Protein AF-A0A3E1DW59-F1 (afdb_monomer)

Radius of gyration: 25.27 Å; Cα contacts (8 Å, |Δi|>4): 98; chains: 1; bounding box: 42×55×70 Å

Mean predicted aligned error: 13.81 Å

Sequence (139 aa):
MSKSRFSFRLGGFSLVEVLTAVVLLGILSFIAMPNIVRMKSDSEVNLAVARAEAVNMAIASLVQAQGRTAAVTAWTNASNTTGRYALLKPYLAFAPNAFDDYMPGSYAIVLPTSIANLAKVDLYSPPGVTADNANRIVY

Solvent-accessible surface area (backbone atoms only — not comparable to full-atom values): 8508 Å² total; per-residue (Å²): 139,85,80,86,76,87,77,83,79,89,70,84,86,52,72,67,57,54,53,50,49,52,53,51,51,50,55,50,48,65,66,46,47,64,56,53,55,50,52,51,52,52,48,48,52,53,49,42,50,53,49,52,51,44,50,53,51,12,52,52,48,43,30,69,74,59,34,62,70,55,34,34,51,56,47,58,69,29,82,46,71,68,49,41,43,62,70,31,43,87,55,36,86,88,59,60,94,48,75,76,73,62,38,64,86,79,49,48,76,51,80,64,87,54,64,80,59,85,59,68,55,44,47,46,79,61,94,84,67,87,60,82,90,54,77,60,56,72,116

Secondary structure (DSSP, 8-state):
----------PPPPHHHHHHHHHHHHHHHHHHHHHHHHHHHHHHHHHHHHHHHHHHHHHHHHHHHH-HHHHHHHHHH--SHHHHHHHHGGGSTT--SSSGGGSSTT-EEE--S--SS-PPPEEEPPTTS--SS-S-B--

Structure (mmCIF, N/CA/C/O backbone):
data_AF-A0A3E1DW59-F1
#
_entry.id   AF-A0A3E1DW59-F1
#
loop_
_atom_site.group_PDB
_atom_site.id
_atom_site.type_symbol
_atom_site.label_atom_id
_atom_site.label_alt_id
_atom_site.label_comp_id
_atom_site.label_asym_id
_atom_site.label_entity_id
_atom_site.label_seq_id
_atom_site.pdbx_PDB_ins_code
_atom_site.Cartn_x
_atom_site.Cartn_y
_atom_site.Cartn_z
_atom_site.occupancy
_atom_site.B_iso_or_equiv
_atom_site.auth_seq_id
_atom_site.auth_comp_id
_atom_site.auth_asym_id
_atom_site.auth_atom_id
_atom_site.pdbx_PDB_model_num
ATOM 1 N N . MET A 1 1 ? 11.764 40.904 -32.431 1.00 50.81 1 MET A N 1
ATOM 2 C CA . MET A 1 1 ? 11.485 39.623 -31.744 1.00 50.81 1 MET A CA 1
ATOM 3 C C . MET A 1 1 ? 11.652 38.493 -32.761 1.00 50.81 1 MET A C 1
ATOM 5 O O . MET A 1 1 ? 10.735 38.226 -33.524 1.00 50.81 1 MET A O 1
ATOM 9 N N . SER A 1 2 ? 12.864 37.936 -32.877 1.00 54.97 2 SER A N 1
ATOM 10 C CA . SER A 1 2 ? 13.215 36.924 -33.889 1.00 54.97 2 SER A CA 1
ATOM 11 C C . SER A 1 2 ? 13.003 35.524 -33.311 1.00 54.97 2 SER A C 1
ATOM 13 O O . SER A 1 2 ? 13.606 35.183 -32.297 1.00 54.97 2 SER A O 1
ATOM 15 N N . LYS A 1 3 ? 12.110 34.735 -33.919 1.00 65.44 3 LYS A N 1
ATOM 16 C CA . LYS A 1 3 ? 11.869 33.332 -33.556 1.00 65.44 3 LYS A CA 1
ATOM 17 C C . LYS A 1 3 ? 12.835 32.464 -34.362 1.00 65.44 3 LYS A C 1
ATOM 19 O O . LYS A 1 3 ? 12.659 32.341 -35.574 1.00 65.44 3 LYS A O 1
ATOM 24 N N . SER A 1 4 ? 13.839 31.869 -33.714 1.00 62.41 4 SER A N 1
ATOM 25 C CA . SER A 1 4 ? 14.680 30.866 -34.372 1.00 62.41 4 SER A CA 1
ATOM 26 C C . SER A 1 4 ? 13.834 29.616 -34.637 1.00 62.41 4 SER A C 1
ATOM 28 O O . SER A 1 4 ? 13.247 29.019 -33.737 1.00 62.41 4 SER A O 1
ATOM 30 N N . ARG A 1 5 ? 13.694 29.260 -35.915 1.00 66.62 5 ARG A N 1
ATOM 31 C CA . ARG A 1 5 ? 13.023 28.031 -36.342 1.00 66.62 5 ARG A CA 1
ATOM 32 C C . ARG A 1 5 ? 14.084 26.944 -36.471 1.00 66.62 5 ARG A C 1
ATOM 34 O O . ARG A 1 5 ? 14.893 26.993 -37.393 1.00 66.62 5 ARG A O 1
ATOM 41 N N . PHE A 1 6 ? 14.087 25.985 -35.547 1.00 62.28 6 PHE A N 1
ATOM 42 C CA . PHE A 1 6 ? 14.873 24.758 -35.682 1.00 62.28 6 PHE A CA 1
ATOM 43 C C . PHE A 1 6 ? 14.302 23.955 -36.859 1.00 62.28 6 PHE A C 1
ATOM 45 O O . PHE A 1 6 ? 13.204 23.411 -36.778 1.00 62.28 6 PHE A O 1
ATOM 52 N N . SER A 1 7 ? 15.016 23.950 -37.983 1.00 68.88 7 SER A N 1
ATOM 53 C CA . SER A 1 7 ? 14.667 23.150 -39.157 1.00 68.88 7 SER A CA 1
ATOM 54 C C . SER A 1 7 ? 15.324 21.777 -39.022 1.00 68.88 7 SER A C 1
ATOM 56 O O . SER A 1 7 ? 16.538 21.655 -39.184 1.00 68.88 7 SER A O 1
ATOM 58 N N . PHE A 1 8 ? 14.539 20.749 -38.688 1.00 64.00 8 PHE A N 1
ATOM 59 C CA . PHE A 1 8 ? 14.983 19.357 -38.755 1.00 64.00 8 PHE A CA 1
ATOM 60 C C . PHE A 1 8 ? 15.017 18.929 -40.224 1.00 64.00 8 PHE A C 1
ATOM 62 O O . PHE A 1 8 ? 13.981 18.793 -40.872 1.00 64.00 8 PHE A O 1
ATOM 69 N N . ARG A 1 9 ? 16.220 18.742 -40.770 1.00 70.69 9 ARG A N 1
ATOM 70 C CA . ARG A 1 9 ? 16.403 18.142 -42.095 1.00 70.69 9 ARG A CA 1
ATOM 71 C C . ARG A 1 9 ? 16.107 16.642 -41.992 1.00 70.69 9 ARG A C 1
ATOM 73 O O . ARG A 1 9 ? 16.847 15.934 -41.319 1.00 70.69 9 ARG A O 1
ATOM 80 N N . LEU A 1 10 ? 15.048 16.162 -42.650 1.00 62.97 10 LEU A N 1
ATOM 81 C CA . LEU A 1 10 ? 14.780 14.727 -42.801 1.00 62.97 10 LEU A CA 1
ATOM 82 C C . LEU A 1 10 ? 15.686 14.150 -43.901 1.00 62.97 10 LEU A C 1
ATOM 84 O O . LEU A 1 10 ? 15.355 14.215 -45.083 1.00 62.97 10 LEU A O 1
ATOM 88 N N . GLY A 1 11 ? 16.845 13.624 -43.508 1.00 70.25 11 GLY A N 1
ATOM 89 C CA . GLY A 1 11 ? 17.633 12.685 -44.313 1.00 70.25 11 GLY A CA 1
ATOM 90 C C . GLY A 1 11 ? 17.265 11.244 -43.946 1.00 70.25 11 GLY A C 1
ATOM 91 O O . GLY A 1 11 ? 16.871 10.985 -42.812 1.00 70.25 11 GLY A O 1
ATOM 92 N N . GLY A 1 12 ? 17.349 10.311 -44.898 1.00 70.94 12 GLY A N 1
ATOM 93 C CA . GLY A 1 12 ? 17.145 8.885 -44.620 1.00 70.94 12 GLY A CA 1
ATOM 94 C C . GLY A 1 12 ? 18.222 8.333 -43.680 1.00 70.94 12 GLY A C 1
ATOM 95 O O . GLY A 1 12 ? 19.384 8.720 -43.784 1.00 70.94 12 GLY A O 1
ATOM 96 N N . PHE A 1 13 ? 17.835 7.434 -42.772 1.00 70.75 13 PHE A N 1
ATOM 97 C CA . PHE A 1 13 ? 18.748 6.810 -41.813 1.00 70.75 13 PHE A CA 1
ATOM 98 C C . PHE A 1 13 ? 19.764 5.908 -42.516 1.00 70.75 13 PHE A C 1
ATOM 100 O O . PHE A 1 13 ? 19.393 5.017 -43.285 1.00 70.75 13 PHE A O 1
ATOM 107 N N . SER A 1 14 ? 21.048 6.102 -42.217 1.00 85.19 14 SER A N 1
ATOM 108 C CA . SER A 1 14 ? 22.087 5.152 -42.617 1.00 85.19 14 SER A CA 1
ATOM 109 C C . SER A 1 14 ? 22.065 3.924 -41.702 1.00 85.19 14 SER A C 1
ATOM 111 O O . SER A 1 14 ? 21.831 4.037 -40.498 1.00 85.19 14 SER A O 1
ATOM 113 N N . LEU A 1 15 ? 22.366 2.739 -42.242 1.00 86.19 15 LEU A N 1
ATOM 114 C CA . LEU A 1 15 ? 22.426 1.490 -41.469 1.00 86.19 15 LEU A CA 1
ATOM 115 C C . LEU A 1 15 ? 23.396 1.599 -40.280 1.00 86.19 15 LEU A C 1
ATOM 117 O O . LEU A 1 15 ? 23.098 1.121 -39.187 1.00 86.19 15 LEU A O 1
ATOM 121 N N . VAL A 1 16 ? 24.531 2.280 -40.471 1.00 90.94 16 VAL A N 1
ATOM 122 C CA . VAL A 1 16 ? 25.538 2.491 -39.416 1.00 90.94 16 VAL A CA 1
ATOM 123 C C . VAL A 1 16 ? 25.034 3.394 -38.289 1.00 90.94 16 VAL A C 1
ATOM 125 O O . VAL A 1 16 ? 25.408 3.208 -37.134 1.00 90.94 16 VAL A O 1
ATOM 128 N N . GLU A 1 17 ? 24.158 4.346 -38.599 1.00 88.69 17 GLU A N 1
ATOM 129 C CA . GLU A 1 17 ? 23.588 5.273 -37.622 1.00 88.69 17 GLU A CA 1
ATOM 130 C C . GLU A 1 17 ? 22.613 4.544 -36.693 1.00 88.69 17 GLU A C 1
ATOM 132 O O . GLU A 1 17 ? 22.691 4.683 -35.473 1.00 88.69 17 GLU A O 1
ATOM 137 N N . VAL A 1 18 ? 21.779 3.664 -37.255 1.00 92.62 18 VAL A N 1
ATOM 138 C CA . VAL A 1 18 ? 20.885 2.797 -36.475 1.00 92.62 18 VAL A CA 1
ATOM 139 C C . VAL A 1 18 ? 21.682 1.782 -35.653 1.00 92.62 18 VAL A C 1
ATOM 141 O O . VAL A 1 18 ? 21.388 1.588 -34.475 1.00 92.62 18 VAL A O 1
ATOM 144 N N . LEU A 1 19 ? 22.724 1.173 -36.228 1.00 93.88 19 LEU A N 1
ATOM 145 C CA . LEU A 1 19 ? 23.573 0.218 -35.509 1.00 93.88 19 LEU A CA 1
ATOM 146 C C . LEU A 1 19 ? 24.298 0.884 -34.331 1.00 93.88 19 LEU A C 1
ATOM 148 O O . LEU A 1 19 ? 24.322 0.335 -33.231 1.00 93.88 19 LEU A O 1
ATOM 152 N N . THR A 1 20 ? 24.807 2.101 -34.528 1.00 94.69 20 THR A N 1
ATOM 153 C CA . THR A 1 20 ? 25.433 2.887 -33.455 1.00 94.69 20 THR A CA 1
ATOM 154 C C . THR A 1 20 ? 24.413 3.255 -32.377 1.00 94.69 20 THR A C 1
ATOM 156 O O . THR A 1 20 ? 24.696 3.099 -31.190 1.00 94.69 20 THR A O 1
ATOM 159 N N . ALA A 1 21 ? 23.204 3.677 -32.761 1.00 93.94 21 ALA A N 1
ATOM 160 C CA . ALA A 1 21 ? 22.144 4.006 -31.810 1.00 93.94 21 ALA A CA 1
ATOM 161 C C . ALA A 1 21 ? 21.725 2.795 -30.958 1.00 93.94 21 ALA A C 1
ATOM 163 O O . ALA A 1 21 ? 21.602 2.919 -29.741 1.00 93.94 21 ALA A O 1
ATOM 164 N N . VAL A 1 22 ? 21.565 1.613 -31.562 1.00 94.56 22 VAL A N 1
ATOM 165 C CA . VAL A 1 22 ? 21.213 0.379 -30.837 1.00 94.56 22 VAL A CA 1
ATOM 166 C C . VAL A 1 22 ? 22.327 -0.041 -29.875 1.00 94.56 22 VAL A C 1
ATOM 168 O O . VAL A 1 22 ? 22.034 -0.413 -28.739 1.00 94.56 22 VAL A O 1
ATOM 171 N N . VAL A 1 23 ? 23.597 0.074 -30.277 1.00 96.88 23 VAL A N 1
ATOM 172 C CA . VAL A 1 23 ? 24.740 -0.207 -29.390 1.00 96.88 23 VAL A CA 1
AT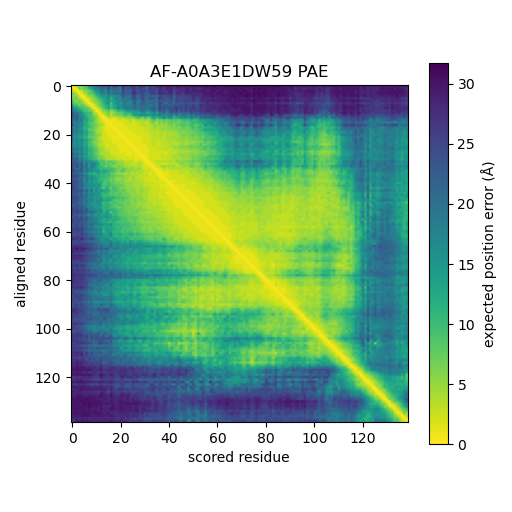OM 173 C C . VAL A 1 23 ? 24.760 0.749 -28.194 1.00 96.88 23 VAL A C 1
ATOM 175 O O . VAL A 1 23 ? 24.901 0.301 -27.055 1.00 96.88 23 VAL A O 1
ATOM 178 N N . LEU A 1 24 ? 24.559 2.051 -28.421 1.00 95.75 24 LEU A N 1
ATOM 179 C CA . LEU A 1 24 ? 24.514 3.038 -27.339 1.00 95.75 24 LEU A CA 1
ATOM 180 C C . LEU A 1 24 ? 23.325 2.802 -26.397 1.00 95.75 24 LEU A C 1
ATOM 182 O O . LEU A 1 24 ? 23.508 2.817 -25.181 1.00 95.75 24 LEU A O 1
ATOM 186 N N . LEU A 1 25 ? 22.131 2.521 -26.927 1.00 94.62 25 LEU A N 1
ATOM 187 C CA . LEU A 1 25 ? 20.961 2.178 -26.111 1.00 94.62 25 LEU A CA 1
ATOM 188 C C . LEU A 1 25 ? 21.183 0.892 -25.305 1.00 94.62 25 LEU A C 1
ATOM 190 O O . LEU A 1 25 ? 20.789 0.838 -24.141 1.00 94.62 25 LEU A O 1
ATOM 194 N N . GLY A 1 26 ? 21.861 -0.108 -25.874 1.00 94.62 26 GL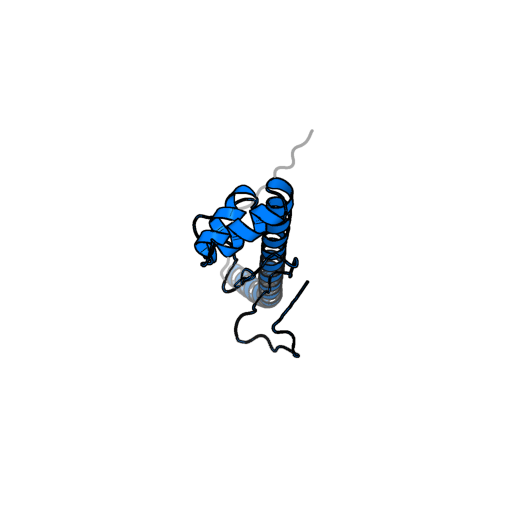Y A N 1
ATOM 195 C CA . GLY A 1 26 ? 22.232 -1.333 -25.166 1.00 94.62 26 GLY A CA 1
ATOM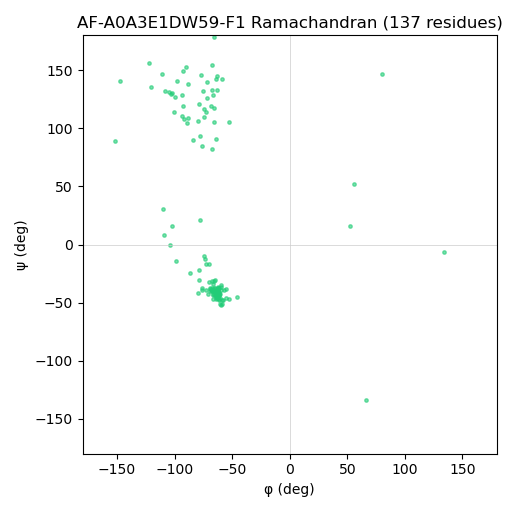 196 C C . GLY A 1 26 ? 23.102 -1.048 -23.940 1.00 94.62 26 GLY A C 1
ATOM 197 O O . GLY A 1 26 ? 22.752 -1.452 -22.830 1.00 94.62 26 GLY A O 1
ATOM 198 N N . ILE A 1 27 ? 24.175 -0.271 -24.112 1.00 95.69 27 ILE A N 1
ATOM 199 C CA . ILE A 1 27 ? 25.082 0.112 -23.017 1.00 95.69 27 ILE A CA 1
ATOM 200 C C . ILE A 1 27 ? 24.345 0.948 -21.960 1.00 95.69 27 ILE A C 1
ATOM 202 O O . ILE A 1 27 ? 24.448 0.667 -20.765 1.00 95.69 27 ILE A O 1
ATOM 206 N N . LEU A 1 28 ? 23.561 1.944 -22.385 1.00 94.81 28 LEU A N 1
ATOM 207 C CA . LEU A 1 28 ? 22.789 2.790 -21.472 1.00 94.81 28 LEU A CA 1
ATOM 208 C C . LEU A 1 28 ? 21.761 1.980 -20.674 1.00 94.81 28 LEU A C 1
ATOM 210 O O . L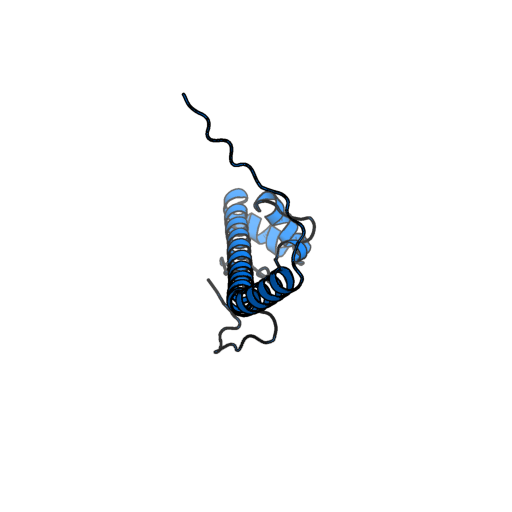EU A 1 28 ? 21.630 2.182 -19.467 1.00 94.81 28 LEU A O 1
ATOM 214 N N . SER A 1 29 ? 21.071 1.034 -21.317 1.00 92.88 29 SER A N 1
ATOM 215 C CA . SER A 1 29 ? 20.099 0.167 -20.644 1.00 92.88 29 SER A CA 1
ATOM 216 C C . SER A 1 29 ? 20.759 -0.702 -19.574 1.00 92.88 29 SER A C 1
ATOM 218 O O . SER A 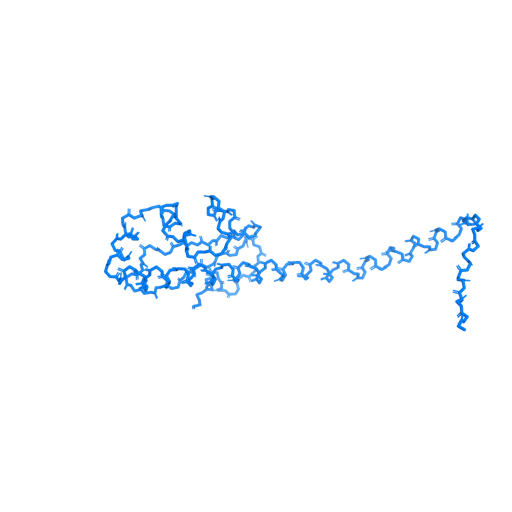1 29 ? 20.206 -0.844 -18.484 1.00 92.88 29 SER A O 1
ATOM 220 N N . PHE A 1 30 ? 21.968 -1.205 -19.835 1.00 92.50 30 PHE A N 1
ATOM 221 C CA . PHE A 1 30 ? 22.699 -2.049 -18.895 1.00 92.50 30 PHE A CA 1
ATOM 222 C C . PHE A 1 30 ? 23.133 -1.279 -17.642 1.00 92.50 30 PHE A C 1
ATOM 224 O O . PHE A 1 30 ? 23.064 -1.810 -16.537 1.00 92.50 30 PHE A O 1
ATOM 231 N N . ILE A 1 31 ? 23.525 -0.010 -17.791 1.00 93.44 31 ILE A N 1
ATOM 232 C CA . ILE A 1 31 ? 23.901 0.848 -16.657 1.00 93.44 31 ILE A CA 1
ATOM 233 C C . ILE A 1 31 ? 22.660 1.336 -15.890 1.00 93.44 31 ILE A C 1
ATOM 235 O O . ILE A 1 31 ? 22.684 1.431 -14.662 1.00 93.44 31 ILE A O 1
ATOM 239 N N . ALA A 1 32 ? 21.562 1.635 -16.587 1.00 91.25 32 ALA A N 1
ATOM 240 C CA . ALA A 1 32 ? 20.364 2.212 -15.978 1.00 91.25 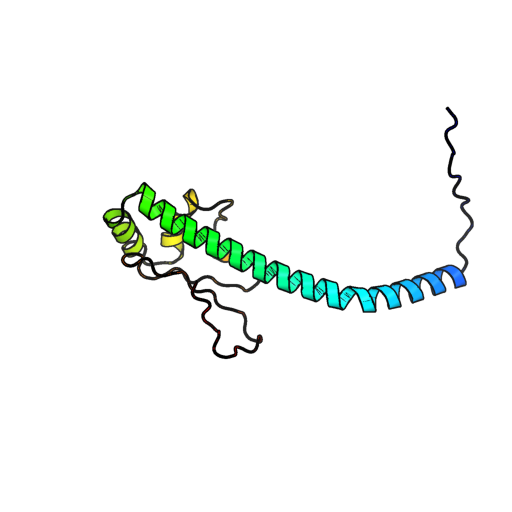32 ALA A CA 1
ATOM 241 C C . ALA A 1 32 ? 19.471 1.178 -15.269 1.00 91.25 32 ALA A C 1
ATOM 243 O O . ALA A 1 32 ? 18.971 1.442 -14.173 1.00 91.25 32 ALA A O 1
ATOM 244 N N . MET A 1 33 ? 19.279 -0.005 -15.863 1.00 91.56 33 MET A N 1
ATOM 245 C CA . MET A 1 33 ? 18.398 -1.053 -15.338 1.00 91.56 33 MET A CA 1
ATOM 246 C C . MET A 1 33 ? 18.672 -1.447 -13.873 1.00 91.56 33 MET A C 1
ATOM 248 O O . MET A 1 33 ? 17.704 -1.487 -13.111 1.00 91.56 33 MET A O 1
ATOM 252 N N . PRO A 1 34 ? 19.920 -1.686 -13.411 1.00 84.25 34 PRO A N 1
ATOM 253 C CA . PRO A 1 34 ? 20.157 -2.091 -12.023 1.00 84.25 34 PRO A CA 1
ATOM 254 C C . PRO A 1 34 ? 19.705 -1.031 -11.012 1.00 84.25 34 PRO A C 1
ATOM 256 O O . PRO A 1 34 ? 19.140 -1.370 -9.972 1.00 84.25 34 PRO A O 1
ATOM 259 N N . ASN A 1 35 ? 19.895 0.250 -11.327 1.00 85.94 35 ASN A N 1
ATOM 260 C CA . ASN A 1 35 ? 19.482 1.342 -10.448 1.00 85.94 35 ASN A CA 1
ATOM 261 C C . ASN A 1 35 ? 17.959 1.513 -10.437 1.00 85.94 35 ASN A C 1
ATOM 263 O O . ASN A 1 35 ? 17.377 1.719 -9.374 1.00 85.94 35 ASN A O 1
ATOM 267 N N . ILE A 1 36 ? 17.300 1.366 -11.590 1.00 86.06 36 ILE A N 1
ATOM 268 C CA . ILE A 1 36 ? 15.833 1.434 -11.691 1.00 86.06 36 ILE A CA 1
ATOM 269 C C . ILE A 1 36 ? 15.176 0.304 -10.890 1.00 86.06 36 ILE A C 1
ATOM 271 O O . ILE A 1 36 ? 14.205 0.545 -10.173 1.00 86.06 36 ILE A O 1
ATOM 275 N N . VAL A 1 37 ? 15.713 -0.917 -10.972 1.00 84.62 37 VAL A N 1
ATOM 276 C CA . VAL A 1 37 ? 15.183 -2.071 -10.228 1.00 84.62 37 VAL A CA 1
ATOM 277 C C . VAL A 1 37 ? 15.312 -1.860 -8.717 1.00 84.62 37 VAL A C 1
ATOM 279 O O . VAL A 1 37 ? 14.346 -2.094 -7.992 1.00 84.62 37 VAL A O 1
ATOM 282 N N . ARG A 1 38 ? 16.460 -1.353 -8.244 1.00 82.25 38 ARG A N 1
ATOM 283 C CA . ARG A 1 38 ? 16.655 -1.007 -6.824 1.00 82.25 38 ARG A CA 1
ATOM 284 C C . ARG A 1 38 ? 15.686 0.080 -6.369 1.00 82.25 38 ARG A C 1
ATOM 286 O O . ARG A 1 38 ? 14.978 -0.112 -5.392 1.00 82.25 38 ARG A O 1
ATOM 293 N N . MET A 1 39 ? 15.562 1.159 -7.138 1.00 84.31 39 MET A N 1
ATOM 294 C CA . MET A 1 39 ? 14.655 2.261 -6.817 1.00 84.31 39 MET A CA 1
ATOM 295 C C . MET A 1 39 ? 13.186 1.817 -6.762 1.00 84.31 39 MET A C 1
ATOM 297 O O . MET A 1 39 ? 12.438 2.287 -5.905 1.00 84.31 39 MET A O 1
ATOM 301 N N . LYS A 1 40 ? 12.762 0.896 -7.639 1.00 84.50 40 LYS A N 1
ATOM 302 C CA . LYS A 1 40 ? 11.421 0.294 -7.585 1.00 84.50 40 LYS A CA 1
ATOM 303 C C . LYS A 1 4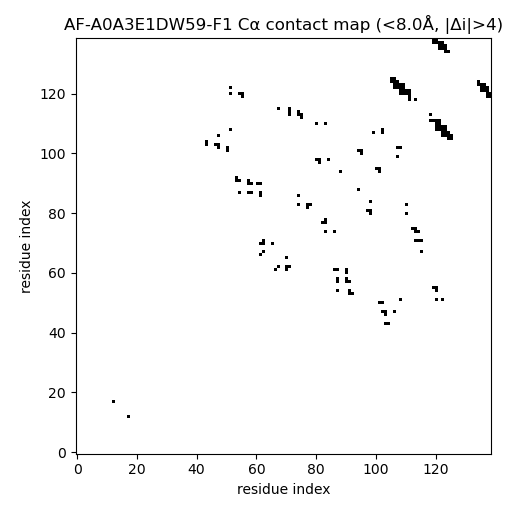0 ? 11.228 -0.516 -6.304 1.00 84.50 40 LYS A C 1
ATOM 305 O O . LYS A 1 40 ? 10.217 -0.328 -5.637 1.00 84.50 40 LYS A O 1
ATOM 310 N N . SER A 1 41 ? 12.195 -1.364 -5.953 1.00 82.69 41 SER A N 1
ATOM 311 C CA . SER A 1 41 ? 12.160 -2.150 -4.713 1.00 82.69 41 SER A CA 1
ATOM 312 C C . SER A 1 41 ? 12.076 -1.247 -3.479 1.00 82.69 41 SER A C 1
ATOM 314 O O . SER A 1 41 ? 11.210 -1.439 -2.631 1.00 82.69 41 SER A O 1
ATOM 316 N N . ASP A 1 42 ? 12.919 -0.217 -3.403 1.00 82.56 42 ASP A N 1
ATOM 317 C CA . ASP A 1 42 ? 12.933 0.722 -2.277 1.00 82.56 42 ASP A CA 1
ATOM 318 C C . ASP A 1 42 ? 11.624 1.522 -2.198 1.00 82.56 42 ASP A C 1
ATOM 320 O O . ASP A 1 42 ? 11.094 1.769 -1.116 1.00 82.56 42 ASP A O 1
ATOM 324 N N . SER A 1 43 ? 11.054 1.888 -3.349 1.00 84.38 43 SER A N 1
ATOM 325 C CA . SER A 1 43 ? 9.755 2.568 -3.413 1.00 84.38 43 SER A CA 1
ATOM 326 C C . SER A 1 43 ? 8.611 1.672 -2.938 1.00 84.38 43 SER A C 1
ATOM 328 O O . SER A 1 43 ? 7.719 2.155 -2.244 1.00 84.38 43 SER A O 1
ATOM 330 N N . GLU A 1 44 ? 8.627 0.381 -3.281 1.00 84.00 44 GLU A N 1
ATOM 331 C CA . GLU A 1 44 ? 7.632 -0.594 -2.815 1.00 84.00 44 GLU A CA 1
ATOM 332 C C . GLU A 1 44 ? 7.712 -0.798 -1.300 1.00 84.00 44 GLU A C 1
ATOM 334 O O . GLU A 1 44 ? 6.677 -0.764 -0.632 1.00 84.00 44 GLU A O 1
ATOM 339 N N . VAL A 1 45 ? 8.926 -0.909 -0.749 1.00 81.94 45 VAL A N 1
ATOM 340 C CA . VAL A 1 45 ? 9.154 -0.969 0.704 1.00 81.94 45 VAL A CA 1
ATOM 341 C C . VAL A 1 45 ? 8.617 0.291 1.383 1.00 81.94 45 VAL A C 1
ATOM 343 O O . VAL A 1 45 ? 7.813 0.198 2.310 1.00 81.94 45 VAL A O 1
ATOM 346 N N . ASN A 1 46 ? 9.007 1.473 0.903 1.00 81.75 46 ASN A N 1
ATOM 347 C CA . ASN A 1 46 ? 8.582 2.744 1.492 1.00 81.75 46 ASN A CA 1
ATOM 348 C C . ASN A 1 46 ? 7.062 2.942 1.407 1.00 81.75 46 ASN A C 1
ATOM 350 O O . ASN A 1 46 ? 6.446 3.451 2.344 1.00 81.75 46 ASN A O 1
ATOM 354 N N . LEU A 1 47 ? 6.435 2.506 0.312 1.00 82.00 47 LEU A N 1
ATOM 355 C CA . LEU A 1 47 ? 4.985 2.544 0.161 1.00 82.00 47 LEU A CA 1
ATOM 356 C C . LEU A 1 47 ? 4.295 1.585 1.139 1.00 82.00 47 LEU A C 1
ATOM 358 O O . LEU A 1 47 ? 3.312 1.977 1.765 1.00 82.00 47 LEU A O 1
ATOM 362 N N . ALA A 1 48 ? 4.804 0.361 1.304 1.00 80.00 48 ALA A N 1
ATOM 363 C CA . ALA A 1 48 ? 4.269 -0.595 2.273 1.00 80.00 48 ALA A CA 1
ATOM 364 C C . ALA A 1 48 ? 4.359 -0.048 3.710 1.00 80.00 48 ALA A C 1
ATOM 366 O O . ALA A 1 48 ? 3.380 -0.118 4.457 1.00 80.00 48 ALA A O 1
ATOM 367 N N . VAL A 1 49 ? 5.483 0.581 4.070 1.00 78.38 49 VAL A N 1
ATOM 368 C CA . VAL A 1 49 ? 5.664 1.251 5.369 1.00 78.38 49 VAL A CA 1
ATOM 369 C C . VAL A 1 49 ? 4.647 2.377 5.556 1.00 78.38 49 VAL A C 1
ATOM 371 O O . VAL A 1 49 ? 3.915 2.378 6.545 1.00 78.38 49 VAL A O 1
ATOM 374 N N . ALA A 1 50 ? 4.515 3.284 4.586 1.00 81.56 50 ALA A N 1
ATOM 375 C CA . ALA A 1 50 ? 3.560 4.390 4.670 1.00 81.56 50 ALA A CA 1
ATOM 376 C C . ALA A 1 50 ? 2.106 3.900 4.810 1.00 81.56 50 ALA A C 1
ATOM 378 O O . ALA A 1 50 ? 1.302 4.484 5.542 1.00 81.56 50 ALA A O 1
ATOM 379 N N . ARG A 1 51 ? 1.749 2.799 4.137 1.00 82.38 51 ARG A N 1
ATOM 380 C CA . ARG A 1 51 ? 0.419 2.188 4.259 1.00 82.38 51 ARG A CA 1
ATOM 381 C C . ARG A 1 51 ? 0.209 1.548 5.630 1.00 82.38 51 ARG A C 1
ATOM 383 O O . ARG A 1 51 ? -0.876 1.684 6.192 1.00 82.38 51 ARG A O 1
ATOM 390 N N . ALA A 1 52 ? 1.229 0.917 6.202 1.00 78.12 52 ALA A N 1
ATOM 391 C CA . ALA A 1 52 ? 1.174 0.398 7.566 1.00 78.12 52 ALA A CA 1
ATOM 392 C C . ALA A 1 52 ? 1.018 1.508 8.610 1.00 78.12 52 ALA A C 1
ATOM 394 O O . ALA A 1 52 ? 0.243 1.380 9.560 1.00 78.12 52 ALA A O 1
ATOM 395 N N . GLU A 1 53 ? 1.707 2.629 8.424 1.00 78.94 53 GLU A N 1
ATOM 396 C CA . GLU A 1 53 ? 1.543 3.814 9.263 1.00 78.94 53 GLU A CA 1
ATOM 397 C C . GLU A 1 53 ? 0.141 4.407 9.139 1.00 78.94 53 GLU A C 1
ATOM 399 O O . GLU A 1 53 ? -0.473 4.722 10.158 1.00 78.94 53 GLU A O 1
ATOM 404 N N . ALA A 1 54 ? -0.421 4.464 7.929 1.00 83.25 54 ALA A N 1
ATOM 405 C CA . ALA A 1 54 ? -1.806 4.882 7.729 1.00 83.25 54 ALA A CA 1
ATOM 406 C C . ALA A 1 54 ? -2.798 3.977 8.485 1.00 83.25 54 ALA A C 1
ATOM 408 O O . ALA A 1 54 ? -3.737 4.485 9.096 1.00 83.25 54 ALA A O 1
ATOM 409 N N . VAL A 1 55 ? -2.567 2.657 8.516 1.00 82.94 55 VAL A N 1
ATOM 410 C CA . VAL A 1 55 ? -3.363 1.711 9.325 1.00 82.94 55 VAL A CA 1
ATOM 411 C C . VAL A 1 55 ? -3.218 1.988 10.819 1.00 82.94 55 VAL A C 1
ATOM 413 O O . VAL A 1 55 ? -4.225 2.046 11.523 1.00 82.94 55 VAL A O 1
ATOM 416 N N . ASN A 1 56 ? -2.001 2.217 11.311 1.00 80.81 56 ASN A N 1
ATOM 417 C CA . ASN A 1 56 ? -1.778 2.563 12.718 1.00 80.81 56 ASN A CA 1
ATOM 418 C C . ASN A 1 56 ? -2.485 3.876 13.102 1.00 80.81 56 ASN A C 1
ATOM 420 O O . ASN A 1 56 ? -3.148 3.945 14.139 1.00 80.81 56 ASN A O 1
ATOM 424 N N . MET A 1 57 ? -2.410 4.896 12.245 1.00 83.25 57 MET A N 1
ATOM 425 C CA . MET A 1 57 ? -3.110 6.167 12.445 1.00 83.25 57 MET A CA 1
ATOM 426 C C . MET A 1 57 ? -4.632 6.003 12.392 1.00 83.25 57 MET A C 1
ATOM 428 O O . MET A 1 57 ? -5.338 6.620 13.188 1.00 83.25 57 MET A O 1
ATOM 432 N N . ALA A 1 58 ? -5.147 5.134 11.521 1.00 84.44 58 ALA A N 1
ATOM 433 C CA . ALA A 1 58 ? -6.569 4.808 11.465 1.00 84.44 58 ALA A CA 1
ATOM 434 C C . ALA A 1 58 ? -7.053 4.118 12.752 1.00 84.44 58 ALA A C 1
ATOM 436 O O . ALA A 1 58 ? -8.124 4.455 13.254 1.00 84.44 58 ALA A O 1
ATOM 437 N N . ILE A 1 59 ? -6.255 3.211 13.332 1.00 82.31 59 ILE A N 1
ATOM 438 C CA . ILE A 1 59 ? -6.557 2.586 14.633 1.00 82.31 59 ILE A CA 1
ATOM 439 C C . ILE A 1 59 ? -6.587 3.647 15.740 1.00 82.31 59 ILE A C 1
ATOM 441 O O . ILE A 1 59 ? -7.522 3.678 16.541 1.00 82.31 59 ILE A O 1
ATOM 445 N N . ALA A 1 60 ? -5.601 4.547 15.775 1.00 80.88 60 ALA A N 1
ATOM 446 C CA . ALA A 1 60 ? -5.575 5.640 16.747 1.00 80.88 60 ALA A CA 1
ATOM 447 C C . ALA A 1 60 ? -6.790 6.575 16.592 1.00 80.88 60 ALA A C 1
ATOM 449 O O . ALA A 1 60 ? -7.413 6.949 17.587 1.00 80.88 60 ALA A O 1
ATOM 450 N N . SER A 1 61 ? -7.175 6.892 15.352 1.00 84.56 61 SER A N 1
ATOM 451 C CA . SER A 1 61 ? -8.346 7.719 15.046 1.00 84.56 61 SER A CA 1
ATOM 452 C C . SER A 1 61 ? -9.659 7.045 15.454 1.00 84.56 61 SER A C 1
ATOM 454 O O . SER A 1 61 ? -10.512 7.696 16.056 1.00 84.56 61 SER A O 1
ATOM 456 N N . LEU A 1 62 ? -9.797 5.733 15.236 1.00 82.44 62 LEU A N 1
ATOM 457 C CA . LEU A 1 62 ? -10.934 4.943 15.717 1.00 82.44 62 LEU A CA 1
ATOM 458 C C . LEU A 1 62 ? -11.061 5.030 17.247 1.00 82.44 62 LEU A C 1
ATOM 460 O O . LEU A 1 62 ? -12.146 5.300 17.768 1.00 82.44 62 LEU A O 1
ATOM 464 N N . VAL A 1 63 ? -9.950 4.842 17.968 1.00 82.81 63 VAL A N 1
ATOM 465 C CA . VAL A 1 63 ? -9.910 4.936 19.438 1.00 82.81 63 VAL A CA 1
ATOM 466 C C . VAL A 1 63 ? -10.268 6.345 19.916 1.00 82.81 63 VAL A C 1
ATOM 468 O O . VAL A 1 63 ? -10.990 6.485 20.905 1.00 82.81 63 VAL A O 1
ATOM 471 N N . GLN A 1 64 ? -9.809 7.383 19.214 1.00 83.69 64 GLN A N 1
ATOM 472 C CA . GLN A 1 64 ? -10.132 8.774 19.531 1.00 83.69 64 GLN A CA 1
ATOM 473 C C . GLN A 1 64 ? -11.607 9.109 19.259 1.00 83.69 64 GLN A C 1
ATOM 475 O O . GLN A 1 64 ? -12.223 9.814 20.053 1.00 83.69 64 GLN A O 1
ATOM 480 N N . ALA A 1 65 ? -12.179 8.602 18.164 1.00 84.06 65 ALA A N 1
ATOM 481 C CA . ALA A 1 65 ? -13.544 8.912 17.745 1.00 84.06 65 ALA A CA 1
ATOM 482 C C . ALA A 1 65 ? -14.613 8.174 18.567 1.00 84.06 65 ALA A C 1
ATOM 484 O O . ALA A 1 65 ? -15.652 8.752 18.877 1.00 84.06 65 ALA A O 1
ATOM 485 N N . GLN A 1 66 ? -14.378 6.905 18.915 1.00 82.12 66 GLN A N 1
ATOM 486 C CA . GLN A 1 66 ? -15.358 6.073 19.631 1.00 82.12 66 GLN A CA 1
ATOM 487 C C . GLN A 1 66 ? -15.108 5.993 21.143 1.00 82.12 66 GLN A C 1
ATOM 489 O O . GLN A 1 66 ? -15.978 5.558 21.896 1.00 82.12 66 GLN A O 1
ATOM 494 N N . GLY A 1 67 ? -13.927 6.407 21.605 1.00 80.50 67 GLY A N 1
ATOM 495 C CA . GLY A 1 67 ? -13.474 6.184 22.973 1.00 80.50 67 GLY A CA 1
ATOM 496 C C . GLY A 1 67 ? -12.918 4.770 23.172 1.00 80.50 67 GLY A C 1
ATOM 497 O O . GLY A 1 67 ? -13.366 3.795 22.565 1.00 80.50 67 GLY A O 1
ATOM 498 N N . ARG A 1 68 ? -11.918 4.647 24.055 1.00 76.38 68 ARG A N 1
ATOM 499 C CA . ARG A 1 68 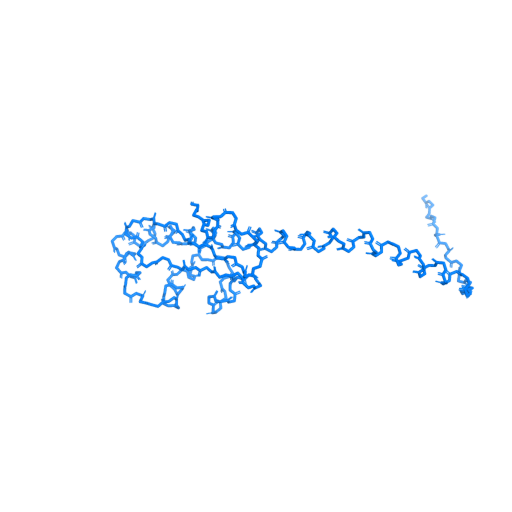? -11.094 3.433 24.187 1.00 76.38 68 ARG A CA 1
ATOM 500 C C . ARG A 1 68 ? -11.901 2.163 24.449 1.00 76.38 68 ARG A C 1
ATOM 502 O O . ARG A 1 68 ? -11.665 1.156 23.794 1.00 76.38 68 ARG A O 1
ATOM 509 N N . THR A 1 69 ? -12.861 2.203 25.369 1.00 76.81 69 THR A N 1
ATOM 510 C CA . THR A 1 69 ? -13.644 1.016 25.744 1.00 76.81 69 THR A CA 1
ATOM 511 C C . THR A 1 69 ? -14.524 0.524 24.595 1.00 76.81 69 THR A C 1
ATOM 513 O O . THR A 1 69 ? -14.493 -0.660 24.278 1.00 76.81 69 THR A O 1
ATOM 516 N N . ALA A 1 70 ? -15.254 1.422 23.924 1.00 79.75 70 ALA A N 1
ATOM 517 C CA . ALA A 1 70 ? -16.132 1.058 22.812 1.00 79.75 70 ALA A CA 1
ATOM 518 C C . ALA A 1 70 ? -15.340 0.577 21.587 1.00 79.75 70 ALA A C 1
ATOM 520 O O . ALA A 1 70 ? -15.716 -0.423 20.976 1.00 79.75 70 ALA A O 1
ATOM 521 N N . ALA A 1 71 ? -14.209 1.225 21.284 1.00 78.94 71 ALA A N 1
ATOM 522 C CA . ALA A 1 71 ? -13.318 0.813 20.203 1.00 78.94 71 ALA A CA 1
ATOM 523 C C . ALA A 1 71 ? -12.735 -0.587 20.448 1.00 78.94 71 ALA A C 1
ATOM 525 O O . ALA A 1 71 ? -12.757 -1.425 19.549 1.00 78.94 71 ALA A O 1
ATOM 526 N N . VAL A 1 72 ? -12.263 -0.874 21.670 1.00 79.31 72 VAL A N 1
ATOM 527 C CA . VAL A 1 72 ? -11.761 -2.208 22.046 1.00 79.31 72 VAL A CA 1
ATOM 528 C C . VAL A 1 72 ? -12.864 -3.254 21.911 1.00 79.31 72 VAL A C 1
ATOM 530 O O . VAL A 1 72 ? -12.634 -4.292 21.300 1.00 79.31 72 VAL A O 1
ATOM 533 N N . THR A 1 73 ? -14.073 -2.979 22.408 1.00 80.31 73 THR A N 1
ATOM 534 C CA . THR A 1 73 ? -15.209 -3.902 22.278 1.00 80.31 73 THR A CA 1
ATOM 535 C C . THR A 1 73 ? -15.570 -4.161 20.813 1.00 80.31 73 THR A C 1
ATOM 537 O O . THR A 1 73 ? -15.716 -5.318 20.422 1.00 80.31 73 THR A O 1
ATOM 540 N N . ALA A 1 74 ? -15.662 -3.120 19.980 1.00 80.75 74 ALA A N 1
ATOM 541 C CA . ALA A 1 74 ? -15.938 -3.260 18.550 1.00 80.75 74 ALA A CA 1
ATOM 542 C C . ALA A 1 74 ? -14.838 -4.058 17.827 1.00 80.75 74 ALA A C 1
ATOM 544 O O . ALA A 1 74 ? -15.140 -4.928 17.009 1.00 80.75 74 ALA A O 1
ATOM 545 N N . TRP A 1 75 ? -13.572 -3.820 18.177 1.00 81.31 75 TRP A N 1
ATOM 546 C CA . TRP A 1 75 ? -12.419 -4.528 17.619 1.00 81.31 75 TRP A CA 1
ATOM 547 C C . TRP A 1 75 ? -12.365 -6.003 18.024 1.00 81.31 75 TRP A C 1
ATOM 549 O O . TRP A 1 75 ? -12.048 -6.858 17.201 1.00 81.31 75 TRP A O 1
ATOM 559 N N . THR A 1 76 ? -12.687 -6.320 19.280 1.00 80.06 76 THR A N 1
ATOM 560 C CA . THR A 1 76 ? -12.761 -7.702 19.774 1.00 80.06 76 THR A CA 1
ATOM 561 C C . THR A 1 76 ? -13.941 -8.453 19.158 1.00 80.06 76 THR A C 1
ATOM 563 O O . THR A 1 76 ? -13.794 -9.623 18.807 1.00 80.06 76 THR A O 1
ATOM 566 N N . ASN A 1 77 ? -15.081 -7.782 18.963 1.00 80.50 77 ASN A N 1
ATOM 567 C CA . ASN A 1 77 ? -16.242 -8.352 18.273 1.00 80.50 77 ASN A CA 1
ATOM 568 C C . ASN A 1 77 ? -15.955 -8.624 16.787 1.00 80.50 77 ASN A C 1
ATOM 570 O O . ASN A 1 77 ? -16.480 -9.580 16.217 1.00 80.50 77 ASN A O 1
ATOM 574 N N . ALA A 1 78 ? -15.093 -7.819 16.161 1.00 79.38 78 ALA A N 1
ATOM 575 C CA . ALA A 1 78 ? -14.552 -8.089 14.836 1.00 79.38 78 ALA A CA 1
ATOM 576 C C . ALA A 1 78 ? -13.465 -9.184 14.909 1.00 79.38 78 ALA A C 1
ATOM 578 O O . ALA A 1 78 ? -12.263 -8.922 15.003 1.00 79.38 78 ALA A O 1
ATOM 579 N N . SER A 1 79 ? -13.899 -10.445 14.871 1.00 69.88 79 SER A N 1
ATOM 580 C CA . SER A 1 79 ? -13.035 -11.630 14.997 1.00 69.88 79 SER A CA 1
ATOM 581 C C . SER A 1 79 ? -12.179 -11.933 13.759 1.00 69.88 79 SER A C 1
ATOM 583 O O . SER A 1 79 ? -11.247 -12.731 13.845 1.00 69.88 79 SER A O 1
ATOM 585 N N . ASN A 1 80 ? -12.457 -11.292 12.620 1.00 75.31 80 ASN A N 1
ATOM 586 C CA . ASN A 1 80 ? -11.763 -11.496 11.349 1.00 75.31 80 ASN A CA 1
ATOM 587 C C . ASN A 1 80 ? -11.135 -10.198 10.803 1.00 75.31 80 ASN A C 1
ATOM 589 O O . ASN A 1 80 ? -11.564 -9.083 11.112 1.00 75.31 80 ASN A O 1
ATOM 593 N N . THR A 1 81 ? -10.111 -10.344 9.955 1.00 72.31 81 THR A N 1
ATOM 594 C CA . THR A 1 81 ? -9.389 -9.224 9.321 1.00 72.31 81 THR A CA 1
ATOM 595 C C . THR A 1 81 ? -10.331 -8.315 8.531 1.00 72.31 81 THR A C 1
ATOM 597 O O . THR A 1 81 ? -10.225 -7.095 8.615 1.00 72.31 81 THR A O 1
ATOM 600 N N . THR A 1 82 ? -11.315 -8.890 7.835 1.00 77.00 82 THR A N 1
ATOM 601 C CA . THR A 1 82 ? -12.325 -8.152 7.062 1.00 77.00 82 THR A CA 1
ATOM 602 C C . THR A 1 82 ? -13.205 -7.261 7.941 1.00 77.00 82 THR A C 1
ATOM 604 O O . THR A 1 82 ? -13.442 -6.104 7.600 1.00 77.00 82 THR A O 1
ATOM 607 N N . GLY A 1 83 ? -13.663 -7.761 9.093 1.00 78.81 83 GLY A N 1
ATOM 608 C CA . GLY A 1 83 ? -14.478 -6.997 10.037 1.00 78.81 83 GLY A CA 1
ATOM 609 C C . GLY A 1 83 ? -13.690 -5.867 10.692 1.00 78.81 83 GLY A C 1
ATOM 610 O O . GLY A 1 83 ? -14.198 -4.755 10.821 1.00 78.81 83 GLY A O 1
ATOM 611 N N . ARG A 1 84 ? -12.418 -6.107 11.029 1.00 79.00 84 ARG A N 1
ATOM 612 C CA . ARG A 1 84 ? -11.527 -5.062 11.561 1.00 79.00 84 ARG A CA 1
ATOM 613 C C . ARG A 1 84 ? -11.217 -3.999 10.515 1.00 79.00 84 ARG A C 1
ATOM 615 O O . ARG A 1 84 ? -11.226 -2.812 10.822 1.00 79.00 84 ARG A O 1
ATOM 622 N N . TYR A 1 85 ? -11.016 -4.408 9.265 1.00 80.00 85 TYR A N 1
ATOM 623 C CA . TYR A 1 85 ? -10.830 -3.477 8.160 1.00 80.00 85 TYR A CA 1
ATOM 624 C C . TYR A 1 85 ? -12.065 -2.601 7.921 1.00 80.00 85 TYR A C 1
ATOM 626 O O . TYR A 1 85 ? -11.919 -1.405 7.687 1.00 80.00 85 TYR A O 1
ATOM 634 N N . ALA A 1 86 ? -13.278 -3.146 8.057 1.00 83.44 86 ALA A N 1
ATOM 635 C CA . ALA A 1 86 ? -14.509 -2.363 7.940 1.00 83.44 86 ALA A CA 1
ATOM 636 C C . ALA A 1 86 ? -14.594 -1.226 8.978 1.00 83.44 86 ALA A C 1
ATOM 638 O O . ALA A 1 86 ? -15.072 -0.141 8.650 1.00 83.44 86 ALA A O 1
ATOM 639 N N . LEU A 1 87 ? -14.076 -1.443 10.194 1.00 81.19 87 LEU A N 1
ATOM 640 C CA . LEU A 1 87 ? -13.987 -0.409 11.235 1.00 81.19 87 LEU A CA 1
ATOM 641 C C . LEU A 1 87 ? -12.955 0.677 10.898 1.00 81.19 87 LEU A C 1
ATOM 643 O O . LEU A 1 87 ? -13.147 1.836 11.257 1.00 81.19 87 LEU A O 1
ATOM 647 N N . LEU A 1 88 ? -11.873 0.316 10.203 1.00 82.31 88 LEU A N 1
ATOM 648 C CA . LEU A 1 88 ? -10.800 1.236 9.813 1.00 82.31 88 LEU A CA 1
ATOM 649 C C . LEU A 1 88 ? -11.062 1.972 8.500 1.00 82.31 88 LEU A C 1
ATOM 651 O O . LEU A 1 88 ? -10.530 3.061 8.304 1.00 82.31 88 LEU A O 1
ATOM 655 N N . LYS A 1 89 ? -11.883 1.405 7.612 1.00 83.44 89 LYS A N 1
ATOM 656 C CA . LYS A 1 89 ? -12.222 1.961 6.298 1.00 83.44 89 LYS A CA 1
ATOM 657 C C . LYS A 1 89 ? -12.579 3.459 6.317 1.00 83.44 89 LYS A C 1
ATOM 659 O O . LYS A 1 89 ? -12.043 4.167 5.468 1.00 83.44 89 LYS A O 1
ATOM 664 N N . PRO A 1 90 ? -13.405 3.984 7.249 1.00 83.00 90 PRO A N 1
ATOM 665 C CA . PRO A 1 90 ? -13.711 5.419 7.286 1.00 83.00 90 PRO A CA 1
ATOM 666 C C . PRO A 1 90 ? -12.535 6.308 7.725 1.00 83.00 90 PRO A C 1
ATOM 668 O O . PRO A 1 90 ? -12.569 7.512 7.490 1.00 83.00 90 PRO A O 1
ATOM 671 N N . TYR A 1 91 ? -11.500 5.734 8.340 1.00 81.06 91 TYR A N 1
ATOM 672 C CA . TYR A 1 91 ? -10.323 6.447 8.849 1.00 81.06 91 TYR A CA 1
ATOM 673 C C . TYR A 1 91 ? -9.080 6.267 7.962 1.00 81.06 91 TYR A C 1
ATOM 675 O O . TYR A 1 91 ? -8.021 6.818 8.258 1.00 81.06 91 TYR A O 1
ATOM 683 N N . LEU A 1 92 ? -9.192 5.506 6.869 1.00 82.00 92 LEU A N 1
ATOM 684 C CA . LEU A 1 92 ? -8.117 5.243 5.916 1.00 82.00 92 LEU A CA 1
ATOM 685 C C . LEU A 1 92 ? -8.295 6.079 4.644 1.00 82.00 92 LEU A C 1
ATOM 687 O O . LEU A 1 92 ? -9.337 6.044 3.992 1.00 82.00 92 LEU A O 1
ATOM 691 N N . ALA A 1 93 ? -7.238 6.780 4.233 1.00 73.94 93 ALA A N 1
ATOM 692 C CA . ALA A 1 93 ? -7.226 7.477 2.952 1.00 73.94 93 ALA A CA 1
ATOM 693 C C . ALA A 1 93 ? -7.135 6.469 1.792 1.00 73.94 93 ALA A C 1
ATOM 695 O O . ALA A 1 93 ? -6.206 5.654 1.738 1.00 73.94 93 ALA A O 1
ATOM 696 N N . PHE A 1 94 ? -8.081 6.561 0.849 1.00 72.75 94 PHE A N 1
ATOM 697 C CA . PHE A 1 94 ? -8.171 5.707 -0.344 1.00 72.75 94 PHE A CA 1
ATOM 698 C C . PHE A 1 94 ? -8.225 4.207 -0.013 1.00 72.75 94 PHE A C 1
ATOM 700 O O . PHE A 1 94 ? -7.428 3.422 -0.521 1.00 72.75 94 PHE A O 1
ATOM 707 N N . ALA A 1 95 ? -9.145 3.818 0.872 1.00 76.75 95 ALA A N 1
ATOM 708 C CA . ALA A 1 95 ? -9.347 2.431 1.272 1.00 76.75 95 ALA A CA 1
ATOM 709 C C . ALA A 1 95 ? -10.066 1.611 0.168 1.00 76.75 95 ALA A C 1
ATOM 711 O O . ALA A 1 95 ? -11.221 1.922 -0.147 1.00 76.75 95 ALA A O 1
ATOM 712 N N . PRO A 1 96 ? -9.427 0.581 -0.424 1.00 75.50 96 PRO A N 1
ATOM 713 C CA . PRO A 1 96 ? -10.057 -0.347 -1.359 1.00 75.50 96 PRO A CA 1
ATOM 714 C C . PRO A 1 96 ? -11.146 -1.204 -0.688 1.00 75.50 96 PRO A C 1
ATOM 716 O O . PRO A 1 96 ? -11.467 -1.071 0.494 1.00 75.50 96 PRO A O 1
ATOM 719 N N . ASN A 1 97 ? -11.800 -2.063 -1.472 1.00 72.44 97 ASN A N 1
ATOM 720 C CA . ASN A 1 97 ? -12.884 -2.905 -0.962 1.00 72.44 97 ASN A CA 1
ATOM 721 C C . ASN A 1 97 ? -12.380 -4.124 -0.182 1.00 72.44 97 ASN A C 1
ATOM 723 O O . ASN A 1 97 ? -13.055 -4.535 0.764 1.00 72.44 97 ASN A O 1
ATOM 727 N N . ALA A 1 98 ? -11.208 -4.656 -0.535 1.00 72.94 98 ALA A N 1
ATOM 728 C CA . ALA A 1 98 ? -10.536 -5.725 0.190 1.00 72.94 98 ALA A CA 1
ATOM 729 C C . ALA A 1 98 ? -9.266 -5.202 0.874 1.00 72.94 98 ALA A C 1
ATOM 731 O O . ALA A 1 98 ? -8.593 -4.309 0.366 1.00 72.94 98 ALA A O 1
ATOM 732 N N . PHE A 1 99 ? -8.939 -5.771 2.033 1.00 70.19 99 PHE A N 1
ATOM 733 C CA . PHE A 1 99 ? -7.731 -5.415 2.779 1.00 70.19 99 PHE A CA 1
ATOM 734 C C . PHE A 1 99 ? -6.450 -5.813 2.032 1.00 70.19 99 PHE A C 1
ATOM 736 O O . PHE A 1 99 ? -5.470 -5.074 2.072 1.00 70.19 99 PHE A O 1
ATOM 743 N N . ASP A 1 100 ? -6.489 -6.927 1.300 1.00 71.88 100 ASP A N 1
ATOM 744 C CA . ASP A 1 100 ? -5.350 -7.437 0.529 1.00 71.88 100 ASP A CA 1
ATOM 745 C C . ASP A 1 100 ? -4.951 -6.490 -0.616 1.00 71.88 100 ASP A C 1
ATOM 747 O O . ASP A 1 100 ? -3.771 -6.339 -0.910 1.00 71.88 100 ASP A O 1
ATOM 751 N N . ASP A 1 101 ? -5.914 -5.753 -1.183 1.00 74.69 101 ASP A N 1
ATOM 752 C CA . ASP A 1 101 ? -5.669 -4.748 -2.229 1.00 74.69 101 ASP A CA 1
ATOM 753 C C . ASP A 1 101 ? -5.028 -3.459 -1.686 1.00 74.69 101 ASP A C 1
ATOM 755 O O . ASP A 1 101 ? -4.651 -2.567 -2.452 1.00 74.69 101 ASP A O 1
ATOM 759 N N . TYR A 1 102 ? -4.951 -3.298 -0.360 1.00 74.62 102 TYR A N 1
ATOM 760 C CA . TYR A 1 102 ? -4.407 -2.086 0.251 1.00 74.62 102 TYR A CA 1
ATOM 761 C C . TYR A 1 102 ? -2.874 -2.055 0.246 1.00 74.62 102 TYR A C 1
ATOM 763 O O . TYR A 1 102 ? -2.290 -0.968 0.326 1.00 74.62 102 TYR A O 1
ATOM 771 N N . MET A 1 103 ? -2.221 -3.218 0.145 1.00 73.75 103 MET A N 1
ATOM 772 C CA . MET A 1 103 ? -0.763 -3.330 0.126 1.00 73.75 103 MET A CA 1
ATOM 773 C C . MET A 1 103 ? -0.207 -3.454 -1.296 1.00 73.75 103 MET A C 1
ATOM 775 O O . MET A 1 103 ? -0.780 -4.151 -2.129 1.00 73.75 103 MET A O 1
ATOM 779 N N . PRO A 1 104 ? 0.932 -2.808 -1.599 1.00 69.00 104 PRO A N 1
ATOM 780 C CA . PRO A 1 104 ? 1.628 -3.044 -2.856 1.00 69.00 104 PRO A CA 1
ATOM 781 C C . PRO A 1 104 ? 2.306 -4.425 -2.861 1.00 69.00 104 PRO A C 1
ATOM 783 O O . PRO A 1 104 ? 2.929 -4.823 -1.879 1.00 69.00 104 PRO A O 1
ATOM 786 N N . GLY A 1 105 ? 2.262 -5.133 -3.993 1.00 69.19 105 GLY A N 1
ATOM 787 C CA . GLY A 1 105 ? 3.045 -6.357 -4.208 1.00 69.19 105 GLY A CA 1
ATOM 788 C C . GLY A 1 105 ? 2.638 -7.528 -3.303 1.00 69.19 105 GLY A C 1
ATOM 789 O O . GLY A 1 105 ? 1.462 -7.844 -3.187 1.00 69.19 105 GLY A O 1
ATOM 790 N N . SER A 1 106 ? 3.622 -8.204 -2.699 1.00 64.00 106 SER A N 1
ATOM 791 C CA . SER A 1 106 ? 3.426 -9.355 -1.797 1.00 64.00 106 SER A CA 1
ATOM 792 C C . SER A 1 106 ? 3.570 -8.999 -0.311 1.00 64.00 106 SER A C 1
ATOM 794 O O . SER A 1 106 ? 3.800 -9.887 0.512 1.00 64.00 106 SER A O 1
ATOM 796 N N . TYR A 1 107 ? 3.528 -7.710 0.037 1.00 60.34 107 TYR A N 1
ATOM 797 C CA . TYR A 1 107 ? 3.607 -7.268 1.428 1.00 60.34 107 TYR A CA 1
ATOM 798 C C . TYR A 1 107 ? 2.272 -7.524 2.125 1.00 60.34 107 TYR A C 1
ATOM 800 O O . TYR A 1 107 ? 1.217 -7.170 1.607 1.00 60.34 107 TYR A O 1
ATOM 808 N N . ALA A 1 108 ? 2.322 -8.126 3.311 1.00 65.00 108 ALA A N 1
ATOM 809 C CA . ALA A 1 108 ? 1.137 -8.409 4.108 1.00 65.00 108 ALA A CA 1
ATOM 810 C C . ALA A 1 108 ? 1.233 -7.706 5.462 1.00 65.00 108 ALA A C 1
ATOM 812 O O . ALA A 1 108 ? 2.267 -7.739 6.136 1.00 65.00 108 ALA A O 1
ATOM 813 N N . ILE A 1 109 ? 0.127 -7.084 5.860 1.00 65.12 109 ILE A N 1
ATOM 814 C CA . ILE A 1 109 ? -0.039 -6.488 7.181 1.00 65.12 109 ILE A CA 1
ATOM 815 C C . ILE A 1 109 ? -0.892 -7.419 8.026 1.00 65.12 109 ILE A C 1
ATOM 817 O O . ILE A 1 109 ? -1.982 -7.802 7.610 1.00 65.12 109 ILE A O 1
ATOM 821 N N . VAL A 1 110 ? -0.449 -7.736 9.241 1.00 68.25 110 VAL A N 1
ATOM 822 C CA . VAL A 1 110 ? -1.284 -8.483 10.186 1.00 68.25 110 VAL A CA 1
ATOM 823 C C . VAL A 1 110 ? -1.886 -7.512 11.191 1.00 68.25 110 VAL A C 1
ATOM 825 O O . VAL A 1 110 ? -1.187 -6.895 11.991 1.00 68.25 110 VAL A O 1
ATOM 828 N N . LEU A 1 111 ? -3.213 -7.364 11.143 1.00 70.25 111 LEU A N 1
ATOM 829 C CA . LEU A 1 111 ? -3.937 -6.539 12.107 1.00 70.25 111 LEU A CA 1
ATOM 830 C C . LEU A 1 111 ? -3.867 -7.175 13.508 1.00 70.25 111 LEU A C 1
ATOM 832 O O . LEU A 1 111 ? -4.176 -8.365 13.648 1.00 70.25 111 LEU A O 1
ATOM 836 N N . PRO A 1 112 ? -3.545 -6.402 14.561 1.00 67.69 112 PRO A N 1
ATOM 837 C CA . PRO A 1 112 ? -3.389 -6.930 15.909 1.00 67.69 112 PRO A CA 1
ATOM 838 C C . PRO A 1 112 ? -4.699 -7.518 16.442 1.00 67.69 112 PRO A C 1
ATOM 840 O O . PRO A 1 112 ? -5.799 -7.025 16.175 1.00 67.69 112 PRO A O 1
ATOM 843 N N . THR A 1 113 ? -4.582 -8.587 17.229 1.00 63.34 113 THR A N 1
ATOM 844 C CA . THR A 1 113 ? -5.715 -9.293 17.853 1.00 63.34 113 THR A CA 1
ATOM 845 C C . THR A 1 113 ? -6.362 -8.522 18.998 1.00 63.34 113 THR A C 1
ATOM 847 O O . THR A 1 113 ? -7.502 -8.812 19.355 1.00 63.34 113 THR A O 1
ATOM 850 N N . SER A 1 114 ? -5.680 -7.508 19.532 1.00 58.03 114 SER A N 1
ATOM 851 C CA . SER A 1 114 ? -6.194 -6.607 20.559 1.00 58.03 114 SER A CA 1
ATOM 852 C C . SER A 1 114 ? -5.612 -5.206 20.388 1.00 58.03 114 SER A C 1
ATOM 854 O O . SER A 1 114 ? -4.427 -5.059 20.107 1.00 58.03 114 SER A O 1
ATOM 856 N N . ILE A 1 115 ? -6.450 -4.190 20.605 1.00 62.12 115 ILE A N 1
ATOM 857 C CA . ILE A 1 115 ? -6.059 -2.772 20.699 1.00 62.12 115 ILE A CA 1
ATOM 858 C C . ILE A 1 115 ? -6.175 -2.240 22.143 1.00 62.12 115 ILE A C 1
ATOM 860 O O . ILE A 1 115 ? -6.071 -1.037 22.376 1.00 62.12 115 ILE A O 1
ATOM 864 N N . ALA A 1 116 ? -6.427 -3.125 23.123 1.00 55.03 116 ALA A N 1
ATOM 865 C CA . ALA A 1 116 ? -6.636 -2.765 24.534 1.00 55.03 116 ALA A CA 1
ATOM 866 C C . ALA A 1 116 ? -5.378 -2.162 25.177 1.00 55.03 116 ALA A C 1
ATOM 868 O O . ALA 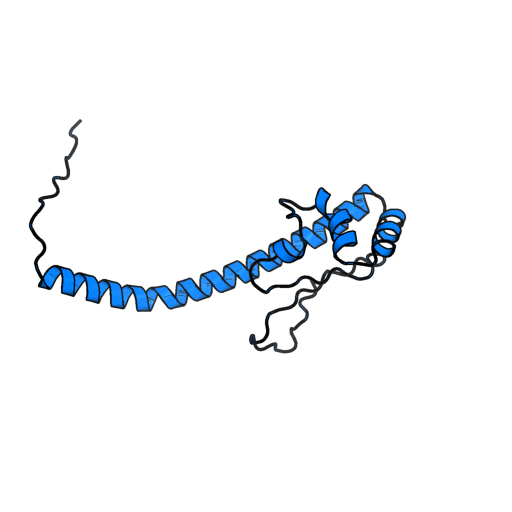A 1 116 ? -5.451 -1.157 25.892 1.00 55.03 116 ALA A O 1
ATOM 869 N N . ASN A 1 117 ? -4.233 -2.746 24.837 1.00 52.84 117 ASN A N 1
ATOM 870 C CA . ASN A 1 117 ? -2.939 -2.086 24.862 1.00 52.84 117 ASN A CA 1
ATOM 871 C C . ASN A 1 117 ? -2.681 -1.698 23.404 1.00 52.84 117 ASN A C 1
ATOM 873 O O . ASN A 1 117 ? -2.813 -2.568 22.545 1.00 52.84 117 ASN A O 1
ATOM 877 N N . LEU A 1 118 ? -2.378 -0.432 23.094 1.00 49.44 118 LEU A N 1
ATOM 878 C CA . LEU A 1 118 ? -2.013 -0.046 21.727 1.00 49.44 118 LEU A CA 1
ATOM 879 C C . LEU A 1 118 ? -0.709 -0.766 21.356 1.00 49.44 118 LEU A C 1
ATOM 881 O O . LEU A 1 118 ? 0.380 -0.285 21.651 1.00 49.44 118 LEU A O 1
ATOM 885 N N . ALA A 1 119 ? -0.827 -1.955 20.778 1.00 52.50 119 ALA A N 1
ATOM 886 C CA . ALA A 1 119 ? 0.281 -2.708 20.227 1.00 52.50 119 ALA A CA 1
ATOM 887 C C . ALA A 1 119 ? 0.372 -2.372 18.740 1.00 52.50 119 ALA A C 1
ATOM 889 O O . ALA A 1 119 ? -0.629 -2.406 18.020 1.00 52.50 119 ALA A O 1
ATOM 890 N N . LYS A 1 120 ? 1.574 -2.001 18.308 1.00 50.50 120 LYS A N 1
ATOM 891 C CA . LYS A 1 120 ? 1.874 -1.667 16.921 1.00 50.50 120 LYS A CA 1
ATOM 892 C C . LYS A 1 120 ? 1.566 -2.850 15.996 1.00 50.50 120 LYS A C 1
ATOM 894 O O . LYS A 1 120 ? 1.797 -3.999 16.357 1.00 50.50 120 LYS A O 1
ATOM 899 N N . VAL A 1 121 ? 1.054 -2.546 14.806 1.00 53.31 121 VAL A N 1
ATOM 900 C CA . VAL A 1 121 ? 0.847 -3.492 13.700 1.00 53.31 121 VAL A CA 1
ATOM 901 C C . VAL A 1 121 ? 2.187 -4.067 13.209 1.00 53.31 121 VAL A C 1
ATOM 903 O O . VAL A 1 121 ? 3.118 -3.300 12.960 1.00 53.31 121 VAL A O 1
ATOM 906 N N . ASP A 1 122 ? 2.263 -5.390 13.026 1.00 57.78 122 ASP A N 1
ATOM 907 C CA . ASP A 1 122 ? 3.455 -6.087 12.521 1.00 57.78 122 ASP A CA 1
ATOM 908 C C . ASP A 1 122 ? 3.460 -6.152 10.972 1.00 57.78 122 ASP A C 1
ATOM 910 O O . ASP A 1 122 ? 2.433 -6.429 10.337 1.00 57.78 122 ASP A O 1
ATOM 914 N N . LEU A 1 123 ? 4.631 -5.913 10.364 1.00 47.25 123 LEU A N 1
ATOM 915 C CA . LEU A 1 123 ? 4.887 -6.031 8.919 1.00 47.25 123 LEU A CA 1
ATOM 916 C C . LEU A 1 123 ? 5.691 -7.300 8.607 1.00 47.25 123 LEU A C 1
ATOM 918 O O . LEU A 1 123 ? 6.740 -7.514 9.217 1.00 47.25 123 LEU A O 1
ATOM 922 N N . TYR A 1 124 ? 5.250 -8.087 7.618 1.00 57.06 124 TYR A N 1
ATOM 923 C CA . TYR A 1 124 ? 5.974 -9.274 7.141 1.00 57.06 124 TYR A CA 1
ATOM 924 C C . TYR A 1 124 ? 6.582 -9.042 5.752 1.00 57.06 124 TYR A C 1
ATOM 926 O O . TYR A 1 124 ? 5.905 -8.556 4.842 1.00 57.06 124 TYR A O 1
ATOM 934 N N . SER A 1 125 ? 7.861 -9.398 5.586 1.00 55.47 125 SER A N 1
ATOM 935 C CA . SER A 1 125 ? 8.560 -9.340 4.298 1.00 55.47 125 SER A CA 1
ATOM 936 C C . SER A 1 125 ? 8.431 -10.664 3.521 1.00 55.47 125 SER A C 1
ATOM 938 O O . SER A 1 125 ? 8.248 -11.727 4.120 1.00 55.47 125 SER A O 1
ATOM 940 N N . PRO A 1 126 ? 8.500 -10.631 2.176 1.00 55.88 126 PRO A N 1
ATOM 941 C CA . PRO A 1 126 ? 8.435 -11.839 1.357 1.00 55.88 126 PRO A CA 1
ATOM 942 C C . PRO A 1 126 ? 9.661 -12.766 1.520 1.00 55.88 126 PRO A C 1
ATOM 944 O O . PRO A 1 126 ? 10.760 -12.306 1.847 1.00 55.88 126 PRO A O 1
ATOM 947 N N . PRO A 1 127 ? 9.498 -14.080 1.261 1.00 49.81 127 PRO A N 1
ATOM 948 C CA . PRO A 1 127 ? 10.555 -15.073 1.442 1.00 49.81 127 PRO A CA 1
ATOM 949 C C . PRO A 1 127 ? 11.711 -14.838 0.458 1.00 49.81 127 PRO A C 1
ATOM 951 O O . PRO A 1 127 ? 11.525 -14.926 -0.753 1.00 49.81 127 PRO A O 1
ATOM 954 N N . GLY A 1 128 ? 12.911 -14.552 0.979 1.00 58.22 128 GLY A N 1
ATOM 955 C CA . GLY A 1 128 ? 14.135 -14.383 0.178 1.00 58.22 128 GLY A CA 1
ATOM 956 C C . GLY A 1 128 ? 14.997 -13.165 0.524 1.00 58.22 128 GLY A C 1
ATOM 957 O O . GLY A 1 128 ? 16.108 -13.050 0.015 1.00 58.22 128 GLY A O 1
ATOM 958 N N . VAL A 1 129 ? 14.534 -12.278 1.408 1.00 59.78 129 VAL A N 1
ATOM 959 C CA . VAL A 1 129 ? 15.360 -11.195 1.964 1.00 59.78 129 VAL A CA 1
ATOM 960 C C . VAL A 1 129 ? 15.964 -11.693 3.279 1.00 59.78 129 VAL A C 1
ATOM 962 O O . VAL A 1 129 ? 15.230 -11.926 4.236 1.00 59.78 129 VAL A O 1
ATOM 965 N N . THR A 1 130 ? 17.282 -11.927 3.313 1.00 49.97 130 THR A N 1
ATOM 966 C CA . THR A 1 130 ? 18.014 -12.430 4.490 1.00 49.97 130 THR A CA 1
ATOM 967 C C . THR A 1 130 ? 17.728 -11.560 5.712 1.00 49.97 130 THR A C 1
ATOM 969 O O . THR A 1 130 ? 18.224 -10.443 5.829 1.00 49.97 130 THR A O 1
ATOM 972 N N . ALA A 1 131 ? 16.911 -12.088 6.620 1.00 48.09 131 ALA A N 1
ATOM 973 C CA . ALA A 1 131 ? 16.627 -11.489 7.906 1.00 48.09 131 ALA A CA 1
ATOM 974 C C . ALA A 1 131 ? 17.786 -11.798 8.860 1.00 48.09 131 ALA A C 1
ATOM 976 O O . ALA A 1 131 ? 17.907 -12.916 9.358 1.00 48.09 131 ALA A O 1
ATOM 977 N N . ASP A 1 132 ? 18.613 -10.797 9.149 1.00 51.09 132 ASP A N 1
ATOM 978 C CA . ASP A 1 132 ? 19.366 -10.759 10.403 1.00 51.09 132 ASP A CA 1
ATOM 979 C C . ASP A 1 132 ? 18.351 -10.567 11.537 1.00 51.09 132 ASP A C 1
ATOM 981 O O . ASP A 1 132 ? 18.013 -9.447 11.896 1.00 51.09 132 ASP A O 1
ATOM 985 N N . ASN A 1 133 ? 17.717 -11.656 11.985 1.00 43.84 133 ASN A N 1
ATOM 986 C CA . ASN A 1 133 ? 16.758 -11.686 13.100 1.00 43.84 133 ASN A CA 1
ATOM 987 C C . ASN A 1 133 ? 15.579 -10.673 13.029 1.00 43.84 133 ASN A C 1
ATOM 989 O O . ASN A 1 133 ? 14.871 -10.467 14.013 1.00 43.84 133 ASN A O 1
ATOM 993 N N . ALA A 1 134 ? 15.325 -10.084 11.854 1.00 44.44 134 ALA A N 1
ATOM 994 C CA . ALA A 1 134 ? 14.498 -8.894 11.635 1.00 44.44 134 ALA A CA 1
ATOM 995 C C . ALA A 1 134 ? 13.164 -9.169 10.910 1.00 44.44 134 ALA A C 1
ATOM 997 O O . ALA A 1 134 ? 12.649 -8.307 10.205 1.00 44.44 134 ALA A O 1
ATOM 998 N N . ASN A 1 135 ? 12.559 -10.352 11.076 1.00 47.28 135 ASN A N 1
ATOM 999 C CA . ASN A 1 135 ? 11.238 -10.656 10.489 1.00 47.28 135 ASN A CA 1
ATOM 1000 C C . ASN A 1 135 ? 10.058 -10.033 11.273 1.00 47.28 135 ASN A C 1
ATOM 1002 O O . ASN A 1 135 ? 8.932 -10.523 11.231 1.00 47.28 135 ASN A O 1
ATOM 1006 N N . ARG A 1 136 ? 10.333 -8.990 12.060 1.00 45.75 136 ARG A N 1
ATOM 1007 C CA . ARG A 1 136 ? 9.359 -8.264 12.871 1.00 45.75 136 ARG A CA 1
ATOM 1008 C C . ARG A 1 136 ? 9.845 -6.831 13.021 1.00 45.75 136 ARG A C 1
ATOM 1010 O O . ARG A 1 136 ? 10.577 -6.506 13.954 1.00 45.75 136 ARG A O 1
ATOM 1017 N N . ILE A 1 137 ? 9.453 -5.976 12.087 1.00 48.38 137 ILE A N 1
ATOM 1018 C CA . ILE A 1 137 ? 9.614 -4.538 12.266 1.00 48.38 137 ILE A CA 1
ATOM 1019 C C . ILE A 1 137 ? 8.407 -4.063 13.078 1.00 48.38 137 ILE A C 1
ATOM 1021 O O . ILE A 1 137 ? 7.350 -3.752 12.533 1.00 48.38 137 ILE A O 1
ATOM 1025 N N . VAL A 1 138 ? 8.566 -4.082 14.401 1.00 46.62 138 VAL A N 1
ATOM 1026 C CA . VAL A 1 138 ? 7.687 -3.362 15.328 1.00 46.62 138 VAL A CA 1
ATOM 1027 C C . VAL A 1 138 ? 8.138 -1.916 15.287 1.00 46.62 138 VAL A C 1
ATOM 1029 O O . VAL A 1 138 ? 9.295 -1.636 15.598 1.00 46.62 138 VAL A O 1
ATOM 1032 N N . TYR A 1 139 ? 7.250 -1.008 14.916 1.00 42.56 139 TYR A N 1
ATOM 1033 C CA . TYR A 1 139 ? 7.441 0.404 15.248 1.00 42.56 139 TYR A CA 1
ATOM 1034 C C . TYR A 1 139 ? 6.521 0.853 16.385 1.00 42.56 139 TYR A C 1
ATOM 1036 O O . TYR A 1 139 ? 6.108 2.019 16.378 1.00 42.56 139 TYR A O 1
#

pLDDT: mean 74.11, std 13.89, range [42.56, 96.88]

Foldseek 3Di:
DDDDDDDDDDDDDDPVNVVVVVVVVVVVCVVVVVVVVVVVVVVLVVLQVVLLVLQLQLLVVLCVVQPLVRSQVQLLVQQDPLSNVVSSVVSGDPDDNDPVVSHPDPKDWDDDNGPNPPFRIWTADDPDDDDPVPRTDGD